Protein AF-A0A838SBY9-F1 (afdb_monomer_lite)

Structure (mmCIF, N/CA/C/O backbone):
data_AF-A0A838SBY9-F1
#
_entry.id   AF-A0A838SBY9-F1
#
loop_
_atom_site.group_PDB
_atom_site.id
_atom_site.type_symbol
_atom_site.label_atom_id
_atom_s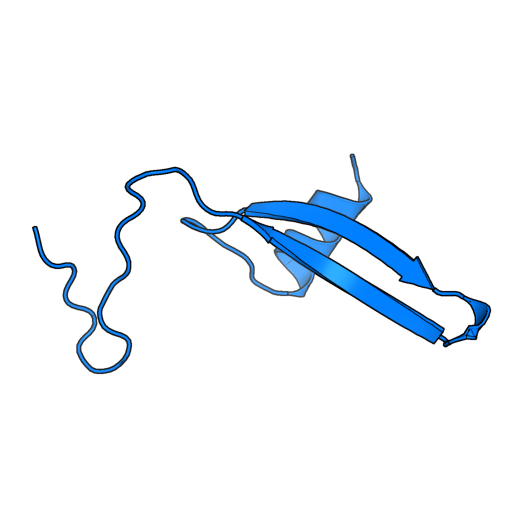ite.label_alt_id
_atom_site.label_comp_id
_atom_site.label_asym_id
_atom_site.label_entity_id
_atom_site.label_seq_id
_atom_site.pdbx_PDB_ins_code
_atom_site.Cartn_x
_atom_site.Cartn_y
_atom_site.Cartn_z
_atom_site.occupancy
_atom_site.B_iso_or_equiv
_atom_site.auth_seq_id
_atom_site.auth_comp_id
_atom_site.auth_asym_id
_atom_site.auth_atom_id
_atom_site.pdbx_PDB_model_num
ATOM 1 N N . MET A 1 1 ? 7.869 3.282 11.783 1.00 56.69 1 MET A N 1
ATOM 2 C CA . MET A 1 1 ? 8.431 2.365 10.766 1.00 56.69 1 MET A CA 1
ATOM 3 C C . MET A 1 1 ? 7.675 1.040 10.750 1.00 56.69 1 MET A C 1
ATOM 5 O O . MET A 1 1 ? 7.292 0.618 9.671 1.00 56.69 1 MET A O 1
ATOM 9 N N . GLU A 1 2 ? 7.365 0.451 11.913 1.00 63.56 2 GLU A N 1
ATOM 10 C CA . GLU A 1 2 ? 6.686 -0.857 12.015 1.00 63.56 2 GLU A CA 1
ATOM 11 C C . GLU A 1 2 ? 5.315 -0.954 11.329 1.00 63.56 2 GLU A C 1
ATOM 13 O O . GLU A 1 2 ? 4.999 -1.988 10.748 1.00 63.56 2 GLU A O 1
ATOM 18 N N . SER A 1 3 ? 4.513 0.117 11.322 1.00 78.81 3 SER A N 1
ATOM 19 C CA . SER A 1 3 ? 3.190 0.087 10.686 1.00 78.81 3 SER A CA 1
ATOM 20 C C . SER A 1 3 ? 3.263 -0.179 9.179 1.00 78.81 3 SER A C 1
ATOM 22 O O . SER A 1 3 ? 2.505 -0.995 8.670 1.00 78.81 3 SER A O 1
ATOM 24 N N . LYS A 1 4 ? 4.194 0.451 8.453 1.00 88.50 4 LYS A N 1
ATOM 25 C CA . LYS A 1 4 ? 4.286 0.304 6.991 1.00 88.50 4 LYS A CA 1
ATOM 26 C C . LYS A 1 4 ? 4.637 -1.126 6.584 1.00 88.50 4 LYS A C 1
ATOM 28 O O . LYS A 1 4 ? 3.970 -1.681 5.720 1.00 88.50 4 LYS A O 1
ATOM 33 N N . GLU A 1 5 ? 5.626 -1.731 7.243 1.00 89.38 5 GLU A N 1
ATOM 34 C CA . GLU A 1 5 ? 6.032 -3.113 6.959 1.00 89.38 5 GLU A CA 1
ATOM 35 C C . GLU A 1 5 ? 4.960 -4.126 7.361 1.00 89.38 5 GLU A C 1
ATOM 37 O O . GLU A 1 5 ? 4.718 -5.074 6.617 1.00 89.38 5 GLU A O 1
ATOM 42 N N . LEU A 1 6 ? 4.270 -3.921 8.488 1.00 91.44 6 LEU A N 1
ATOM 43 C CA . LEU A 1 6 ? 3.145 -4.771 8.878 1.00 91.44 6 LEU A CA 1
ATOM 44 C C . LEU A 1 6 ? 2.049 -4.762 7.805 1.00 91.44 6 LEU A C 1
ATOM 46 O O . LEU A 1 6 ? 1.642 -5.822 7.334 1.00 91.44 6 LEU A O 1
ATOM 50 N N . TYR A 1 7 ? 1.598 -3.574 7.391 1.00 92.12 7 TYR A N 1
ATOM 51 C CA . TYR A 1 7 ? 0.550 -3.450 6.376 1.00 92.12 7 TYR A CA 1
ATOM 52 C C . TYR A 1 7 ? 1.012 -3.932 5.002 1.00 92.12 7 TYR A C 1
ATOM 54 O O . TYR A 1 7 ? 0.219 -4.535 4.283 1.00 92.12 7 TYR A O 1
ATOM 62 N N . ARG A 1 8 ? 2.292 -3.744 4.655 1.00 93.44 8 ARG A N 1
ATOM 63 C CA . ARG A 1 8 ? 2.874 -4.293 3.428 1.00 93.44 8 ARG A CA 1
ATOM 64 C C . ARG A 1 8 ? 2.709 -5.813 3.376 1.00 93.44 8 ARG A C 1
ATOM 66 O O . ARG A 1 8 ? 2.193 -6.330 2.389 1.00 93.44 8 ARG A O 1
ATOM 73 N N . HIS A 1 9 ? 3.095 -6.514 4.445 1.00 92.88 9 HIS A N 1
ATOM 74 C CA . HIS A 1 9 ? 2.956 -7.970 4.520 1.00 92.88 9 HIS A CA 1
ATOM 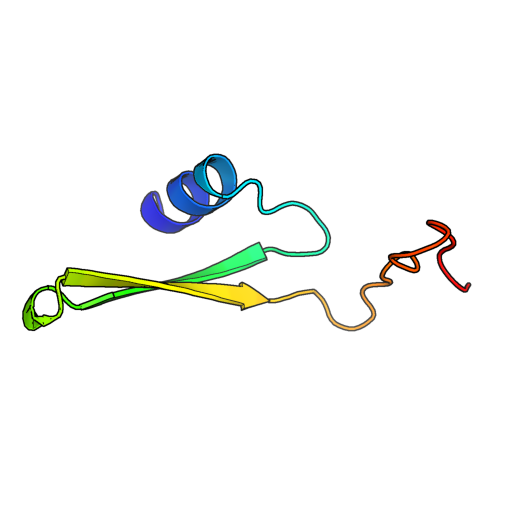75 C C . HIS A 1 9 ? 1.492 -8.413 4.577 1.00 92.88 9 HIS A C 1
ATOM 77 O O . HIS A 1 9 ? 1.108 -9.321 3.846 1.00 92.88 9 HIS A O 1
ATOM 83 N N . LEU A 1 10 ? 0.672 -7.767 5.411 1.00 93.62 10 LEU A N 1
ATOM 84 C CA . LEU A 1 10 ? -0.732 -8.137 5.608 1.00 93.62 10 LEU A CA 1
ATOM 85 C C . LEU A 1 10 ? -1.552 -8.024 4.314 1.00 93.62 10 LEU A C 1
ATOM 87 O O . LEU A 1 10 ? -2.397 -8.872 4.047 1.00 93.62 10 LEU A O 1
ATOM 91 N N . LEU A 1 11 ? -1.302 -6.982 3.518 1.00 93.75 11 LEU A N 1
ATOM 92 C CA . LEU A 1 11 ? -2.032 -6.705 2.279 1.00 93.75 11 LEU A CA 1
ATOM 93 C C . LEU A 1 11 ? -1.369 -7.313 1.034 1.00 93.75 11 LEU A C 1
ATOM 95 O O . LEU A 1 11 ? -1.875 -7.132 -0.070 1.00 93.75 11 LEU A O 1
ATOM 99 N N . GLY 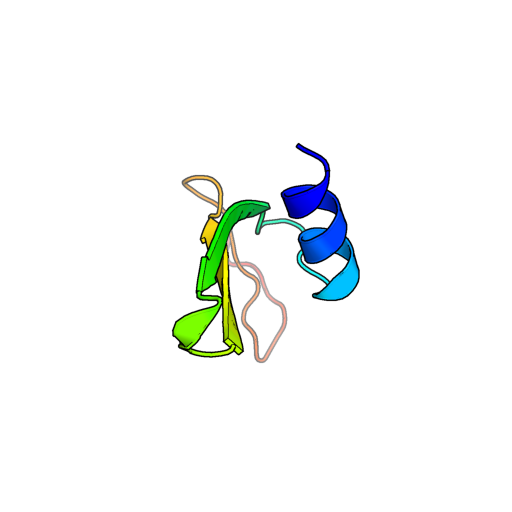A 1 12 ? -0.238 -8.011 1.181 1.00 93.38 12 GLY A N 1
ATOM 100 C CA . GLY A 1 12 ? 0.486 -8.598 0.051 1.00 93.38 12 GLY A CA 1
ATOM 101 C C . GLY A 1 12 ? 1.044 -7.559 -0.928 1.00 93.38 12 GLY A C 1
ATOM 102 O O . GLY A 1 12 ? 1.164 -7.836 -2.122 1.00 93.38 12 GLY A O 1
ATOM 103 N N . ILE A 1 13 ? 1.376 -6.361 -0.439 1.00 92.25 13 ILE A N 1
ATOM 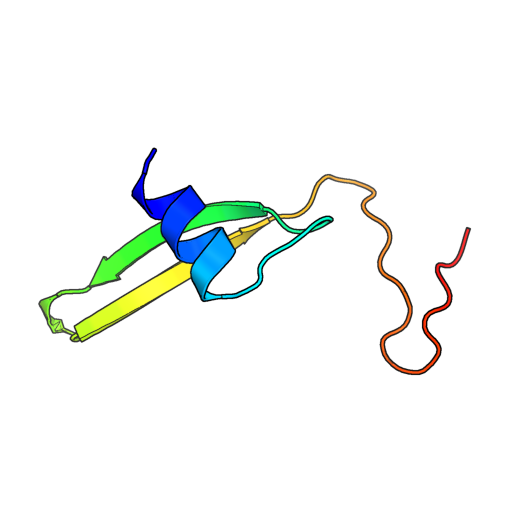104 C CA . ILE A 1 13 ? 1.967 -5.298 -1.254 1.00 92.25 13 ILE A CA 1
ATOM 105 C C . ILE A 1 13 ? 3.433 -5.661 -1.505 1.00 92.25 13 ILE A C 1
ATOM 107 O O . ILE A 1 13 ? 4.228 -5.800 -0.575 1.00 92.25 13 ILE A O 1
ATOM 111 N N . ASN A 1 14 ? 3.781 -5.833 -2.774 1.00 88.62 14 ASN A N 1
ATOM 112 C CA . ASN A 1 14 ? 5.109 -6.233 -3.222 1.00 88.62 14 ASN A CA 1
ATOM 113 C C . ASN A 1 14 ? 5.57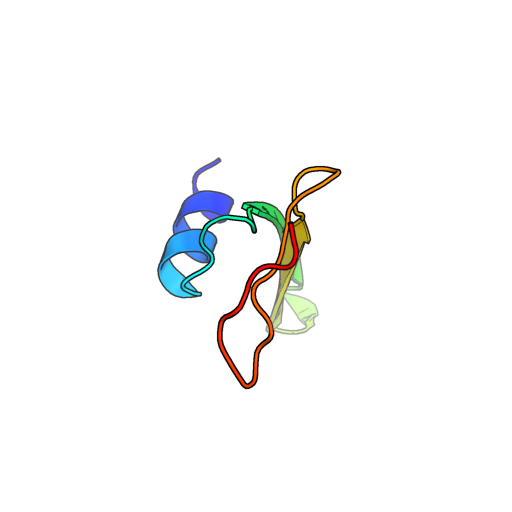8 -5.324 -4.356 1.00 88.62 14 ASN A C 1
ATOM 115 O O . ASN A 1 14 ? 4.779 -4.586 -4.941 1.00 88.62 14 ASN A O 1
ATOM 119 N N . GLU A 1 15 ? 6.864 -5.429 -4.694 1.00 85.94 15 GLU A N 1
ATOM 120 C CA . GLU A 1 15 ? 7.444 -4.721 -5.831 1.00 85.94 15 GLU A CA 1
ATOM 121 C C . GLU A 1 15 ? 6.579 -4.896 -7.096 1.00 85.94 15 GLU A C 1
ATOM 123 O O . GLU A 1 15 ? 6.096 -5.998 -7.376 1.00 85.94 15 GLU A O 1
ATOM 128 N N . PRO A 1 16 ? 6.352 -3.818 -7.866 1.00 89.19 16 PRO A N 1
ATOM 129 C CA . PRO A 1 16 ? 7.001 -2.504 -7.770 1.00 89.19 16 PRO A CA 1
ATOM 130 C C . PRO A 1 16 ? 6.334 -1.512 -6.791 1.00 89.19 16 PRO A C 1
ATOM 132 O O . PRO A 1 16 ? 6.685 -0.332 -6.800 1.00 89.19 16 PRO A O 1
ATOM 135 N N . TRP A 1 17 ? 5.369 -1.958 -5.981 1.00 91.62 17 TRP A N 1
ATOM 136 C CA . TRP A 1 17 ? 4.647 -1.121 -5.023 1.00 91.62 17 TRP A CA 1
ATOM 137 C C . TRP A 1 17 ? 5.300 -1.120 -3.639 1.00 91.62 17 TRP A C 1
ATOM 139 O O . TRP A 1 17 ? 5.720 -2.159 -3.130 1.00 91.62 17 TRP A O 1
ATOM 149 N N . THR A 1 18 ? 5.287 0.040 -2.991 1.00 91.75 18 THR A N 1
ATOM 150 C CA . THR A 1 18 ? 5.771 0.246 -1.622 1.00 91.75 18 THR A CA 1
ATOM 151 C C . THR A 1 18 ? 4.734 1.025 -0.824 1.00 91.75 18 THR A C 1
ATOM 153 O O . THR A 1 18 ? 4.052 1.894 -1.360 1.00 91.75 18 THR A O 1
ATOM 156 N N . VAL A 1 19 ? 4.602 0.735 0.473 1.00 94.12 19 VAL A N 1
ATOM 157 C CA . VAL A 1 19 ? 3.720 1.505 1.361 1.00 94.12 19 VAL A CA 1
ATOM 158 C C . VAL A 1 19 ? 4.361 2.859 1.672 1.00 94.12 19 VAL A C 1
ATOM 160 O O . VAL A 1 19 ? 5.327 2.941 2.432 1.00 94.12 19 VAL A O 1
ATOM 163 N N . GLU A 1 20 ? 3.791 3.930 1.129 1.00 94.00 20 GLU A N 1
ATOM 164 C CA . GLU A 1 20 ? 4.251 5.301 1.353 1.00 94.00 20 GLU A CA 1
ATOM 165 C C . GLU A 1 20 ? 3.817 5.794 2.738 1.00 94.00 20 GLU A C 1
ATOM 167 O O . GLU A 1 20 ? 4.637 6.278 3.521 1.00 94.00 20 GLU A O 1
ATOM 172 N N . ARG A 1 21 ? 2.534 5.648 3.092 1.00 93.38 21 ARG A N 1
ATOM 173 C CA . ARG A 1 21 ? 2.005 6.066 4.399 1.00 93.38 21 ARG A CA 1
ATOM 174 C C . ARG A 1 21 ? 0.790 5.243 4.810 1.00 93.38 21 ARG A C 1
ATOM 176 O O . ARG A 1 21 ? 0.074 4.700 3.977 1.00 93.38 21 ARG A O 1
ATOM 183 N N . VAL A 1 22 ? 0.536 5.225 6.113 1.00 93.12 22 VAL A N 1
ATOM 184 C CA . VAL A 1 22 ? -0.665 4.637 6.710 1.00 93.12 22 VAL A CA 1
ATOM 185 C C . VAL A 1 22 ? -1.334 5.716 7.547 1.00 93.12 22 VAL A C 1
ATOM 187 O O . VAL A 1 22 ? -0.670 6.353 8.365 1.00 93.12 22 VAL A O 1
ATOM 190 N N . HIS A 1 23 ? -2.625 5.928 7.332 1.00 93.94 23 HIS A N 1
ATOM 191 C CA . HIS A 1 23 ? -3.450 6.872 8.070 1.00 93.94 23 HIS A CA 1
ATOM 192 C C . HIS A 1 23 ? -4.574 6.113 8.777 1.00 93.94 23 HIS A C 1
ATOM 194 O O . HIS A 1 23 ? -5.276 5.320 8.158 1.00 93.94 23 HIS A O 1
ATOM 200 N N . LEU A 1 24 ? -4.714 6.332 10.083 1.00 92.62 24 LEU A N 1
ATOM 201 C CA . LEU A 1 24 ? -5.730 5.696 10.915 1.00 92.62 24 LEU A CA 1
ATOM 202 C C . LEU A 1 24 ? -6.767 6.742 11.316 1.00 92.62 24 LEU A C 1
ATOM 204 O O . LEU A 1 24 ? -6.456 7.668 12.063 1.00 92.62 24 LEU A O 1
ATOM 208 N N . ASP A 1 25 ? -7.998 6.559 10.856 1.00 94.56 25 ASP A N 1
ATOM 209 C CA . ASP A 1 25 ? -9.151 7.362 11.241 1.00 94.56 25 ASP A CA 1
ATOM 210 C C . ASP A 1 25 ? -9.970 6.582 12.278 1.00 94.56 25 ASP A C 1
ATOM 212 O O . ASP A 1 25 ? -10.822 5.758 11.944 1.00 94.56 25 ASP A O 1
ATOM 216 N N . LEU A 1 26 ? -9.666 6.807 13.560 1.00 92.81 26 LEU A N 1
ATOM 217 C CA . LEU A 1 26 ? -10.374 6.166 14.674 1.00 92.81 26 LEU A CA 1
ATOM 218 C C . LEU A 1 26 ? -11.865 6.538 14.734 1.00 92.81 26 LEU A C 1
ATOM 220 O O . LEU A 1 26 ? -12.670 5.623 14.904 1.00 92.81 26 LEU A O 1
ATOM 224 N N . PRO A 1 27 ? -12.267 7.818 14.578 1.00 95.00 27 PRO A N 1
ATOM 225 C CA . PRO A 1 27 ? -13.682 8.185 14.548 1.00 95.00 27 PRO A CA 1
ATOM 226 C C . PRO A 1 27 ? -14.493 7.427 13.495 1.00 95.00 27 PRO A C 1
ATOM 228 O O . PRO A 1 27 ? -15.647 7.085 13.742 1.00 95.00 27 PRO A O 1
ATOM 231 N N . ARG A 1 28 ? -13.896 7.154 12.329 1.00 95.69 28 ARG A N 1
ATOM 232 C CA . ARG A 1 28 ? -14.546 6.415 11.237 1.00 95.69 28 ARG A CA 1
ATOM 233 C C . ARG A 1 28 ? -14.244 4.915 11.241 1.00 95.69 28 ARG A C 1
ATOM 235 O O . ARG A 1 28 ? -14.822 4.195 10.433 1.00 95.69 28 ARG A O 1
ATOM 242 N N . GLY A 1 29 ? -13.367 4.441 12.127 1.00 94.88 29 GLY A N 1
ATOM 243 C CA . GLY A 1 29 ? -12.936 3.043 12.190 1.00 94.88 29 GLY A CA 1
ATOM 244 C C . GLY A 1 29 ? -12.229 2.566 10.917 1.00 94.88 29 GLY A C 1
ATOM 245 O O . GLY A 1 29 ? -12.374 1.407 10.536 1.00 94.88 29 GLY A O 1
ATOM 246 N N . GLN A 1 30 ? -11.506 3.455 10.235 1.00 95.06 30 GLN A N 1
ATOM 247 C CA . GLN A 1 30 ? -10.931 3.208 8.913 1.00 95.06 30 GLN A CA 1
ATOM 248 C C . GLN A 1 30 ? -9.405 3.301 8.940 1.00 95.06 30 GLN A C 1
ATOM 250 O O . GLN A 1 30 ? -8.824 4.142 9.627 1.00 95.06 30 GLN A O 1
ATOM 255 N N . VAL A 1 31 ? -8.753 2.449 8.149 1.00 93.88 31 VAL A N 1
ATOM 256 C CA . VAL A 1 31 ? -7.319 2.542 7.872 1.00 93.88 31 VAL A CA 1
ATOM 257 C C . VAL A 1 31 ? -7.123 2.797 6.387 1.00 93.88 31 VAL A C 1
ATOM 259 O O . VAL A 1 31 ? -7.515 1.976 5.562 1.00 93.88 31 VAL A O 1
ATOM 262 N N . ASP A 1 32 ? -6.485 3.912 6.056 1.00 94.88 32 ASP A N 1
ATOM 263 C CA . ASP A 1 32 ? -6.093 4.251 4.695 1.00 94.88 32 ASP A CA 1
ATOM 264 C C . ASP A 1 32 ? -4.606 3.944 4.504 1.00 94.88 32 ASP A C 1
ATOM 266 O O . ASP A 1 32 ? -3.737 4.530 5.158 1.00 94.88 32 ASP A O 1
ATOM 270 N N . VAL A 1 33 ? -4.301 3.024 3.591 1.00 94.81 33 VAL A N 1
ATOM 271 C CA . VAL A 1 33 ? -2.929 2.656 3.225 1.00 94.81 33 VAL A CA 1
ATOM 272 C C . VAL A 1 33 ? -2.633 3.224 1.844 1.00 94.81 33 VAL A C 1
ATOM 274 O O . VAL A 1 33 ? -3.265 2.845 0.862 1.00 94.81 33 VAL A O 1
ATOM 277 N N . PHE A 1 34 ? -1.674 4.142 1.770 1.00 95.06 34 PHE A N 1
ATOM 278 C CA . PHE A 1 34 ? -1.245 4.751 0.516 1.00 95.06 34 PHE A CA 1
ATOM 279 C C . PHE A 1 34 ? -0.010 4.013 0.015 1.00 95.06 34 PHE A C 1
ATOM 281 O O . PHE A 1 34 ? 0.945 3.804 0.771 1.00 95.06 34 PHE A O 1
ATOM 288 N N . VAL A 1 35 ? -0.046 3.621 -1.255 1.00 94.75 35 VAL A N 1
ATOM 289 C CA . VAL A 1 35 ? 1.048 2.931 -1.934 1.00 94.75 35 VAL A CA 1
ATOM 290 C C . VAL A 1 35 ? 1.592 3.790 -3.060 1.00 94.75 35 VAL A C 1
ATOM 292 O O . VAL A 1 35 ? 0.841 4.463 -3.763 1.00 94.75 35 VAL A O 1
ATOM 295 N N . GLU A 1 36 ? 2.901 3.727 -3.241 1.00 94.94 36 GLU A N 1
ATOM 296 C CA . GLU A 1 36 ? 3.611 4.376 -4.333 1.00 94.94 36 GLU A CA 1
ATOM 297 C C . GLU A 1 36 ? 4.425 3.350 -5.118 1.00 94.94 36 GLU A C 1
ATOM 299 O O . GLU A 1 36 ? 4.656 2.229 -4.663 1.00 94.94 36 GLU A O 1
ATOM 304 N N . HIS A 1 37 ? 4.869 3.741 -6.305 1.00 92.81 37 HIS A N 1
ATOM 305 C CA . HIS A 1 37 ? 5.819 2.977 -7.096 1.00 92.81 37 HIS A CA 1
ATOM 306 C C . HIS A 1 37 ? 6.949 3.896 -7.549 1.00 92.81 37 HIS A C 1
ATOM 308 O O . HIS A 1 37 ? 6.774 5.106 -7.719 1.00 92.81 37 HIS A O 1
ATOM 314 N N . THR A 1 38 ? 8.120 3.323 -7.801 1.00 87.50 38 THR A N 1
ATOM 315 C CA . THR A 1 38 ? 9.245 4.091 -8.332 1.00 87.50 38 THR A CA 1
ATOM 316 C C . THR A 1 38 ? 8.925 4.640 -9.724 1.00 87.50 38 THR A C 1
ATOM 318 O O . THR A 1 38 ? 8.192 4.045 -10.524 1.00 87.50 38 THR A O 1
ATOM 321 N N . LYS A 1 39 ? 9.462 5.822 -10.037 1.00 86.44 39 LYS A N 1
ATOM 322 C CA . LYS A 1 39 ? 9.297 6.419 -11.365 1.00 86.44 39 LYS A CA 1
ATOM 323 C C . LYS A 1 39 ? 9.931 5.503 -12.414 1.00 86.44 39 LYS A C 1
ATOM 325 O O . LYS A 1 39 ? 11.084 5.111 -12.276 1.00 86.44 39 LYS A O 1
ATOM 330 N N . GLY A 1 40 ? 9.183 5.190 -13.470 1.00 86.12 40 GLY A N 1
ATOM 331 C CA . GLY A 1 40 ? 9.625 4.244 -14.499 1.00 86.12 40 GLY A CA 1
ATOM 332 C C . GLY A 1 40 ? 9.414 2.773 -14.132 1.00 86.12 40 GLY A C 1
ATOM 333 O O . GLY A 1 40 ? 9.831 1.909 -14.903 1.00 86.12 40 GLY A O 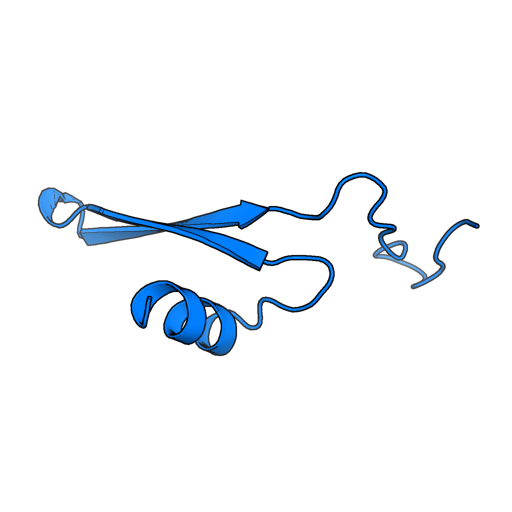1
ATOM 334 N N . ALA A 1 41 ? 8.751 2.482 -13.004 1.00 86.94 41 ALA A N 1
ATOM 335 C CA . ALA A 1 41 ? 8.259 1.145 -12.708 1.00 86.94 41 ALA A CA 1
ATOM 336 C C . ALA A 1 41 ? 7.428 0.621 -13.882 1.00 86.94 41 ALA A C 1
ATOM 338 O O . ALA A 1 41 ? 6.579 1.324 -14.439 1.00 86.94 41 ALA A O 1
ATOM 339 N N . ARG A 1 42 ? 7.704 -0.623 -14.265 1.00 84.88 42 ARG A N 1
ATOM 340 C CA . ARG A 1 42 ? 6.988 -1.303 -15.334 1.00 84.88 42 ARG A CA 1
ATOM 341 C C . ARG A 1 42 ? 6.018 -2.286 -14.719 1.00 84.88 42 ARG A C 1
ATOM 343 O O . ARG A 1 42 ? 6.383 -3.051 -13.831 1.00 84.88 42 ARG A O 1
ATOM 350 N N . PHE A 1 43 ? 4.799 -2.273 -15.231 1.00 86.25 43 PHE A N 1
ATOM 351 C CA . PHE A 1 43 ? 3.739 -3.143 -14.760 1.00 86.25 43 PHE A CA 1
ATOM 352 C C . PHE A 1 43 ? 3.466 -4.200 -15.824 1.00 86.25 43 PHE A C 1
ATOM 354 O O . PHE A 1 43 ? 3.331 -3.851 -17.002 1.00 86.25 43 PHE A O 1
ATOM 361 N N . PRO A 1 44 ? 3.406 -5.485 -15.448 1.00 85.25 44 PRO A N 1
ATOM 362 C CA . PRO A 1 44 ? 2.928 -6.500 -16.364 1.00 85.25 44 PRO A CA 1
ATOM 363 C C . PRO A 1 44 ? 1.467 -6.210 -16.713 1.00 85.25 44 PRO A C 1
ATOM 365 O O . PRO A 1 44 ? 0.691 -5.747 -15.876 1.00 85.25 44 PRO A O 1
ATOM 368 N N . CYS A 1 45 ? 1.083 -6.497 -17.955 1.00 86.38 45 CYS A N 1
ATOM 369 C CA . CYS A 1 45 ? -0.321 -6.488 -18.342 1.00 86.38 45 CYS A CA 1
ATOM 370 C C . CYS A 1 45 ? -1.119 -7.417 -17.403 1.00 86.38 45 CYS A C 1
ATOM 372 O O . CYS A 1 45 ? -0.726 -8.576 -17.254 1.00 86.38 45 CYS A O 1
ATOM 374 N N . PRO A 1 46 ? -2.235 -6.966 -16.801 1.00 86.31 46 PRO A N 1
ATOM 375 C CA . PRO A 1 46 ? -3.007 -7.790 -15.870 1.00 86.31 46 PRO A CA 1
ATOM 376 C C . PRO A 1 46 ? -3.688 -8.988 -16.547 1.00 86.31 46 PRO A C 1
ATOM 378 O O . PRO A 1 46 ? -4.039 -9.947 -15.871 1.00 86.31 46 PRO A O 1
ATOM 381 N N . GLU A 1 47 ? -3.855 -8.959 -17.872 1.00 92.56 47 GLU A N 1
ATOM 382 C CA . GLU A 1 47 ? -4.483 -10.050 -18.623 1.00 92.56 47 GLU A CA 1
ATOM 383 C C . GLU A 1 47 ? -3.478 -11.105 -19.096 1.00 92.56 47 GLU A C 1
ATOM 385 O O . GLU A 1 47 ? -3.778 -12.296 -19.084 1.00 92.56 47 GLU A O 1
ATOM 390 N N . CYS A 1 48 ? -2.282 -10.687 -19.528 1.00 93.06 48 CYS A N 1
ATOM 391 C CA . CYS A 1 48 ? -1.323 -11.587 -20.181 1.00 93.06 48 CYS A CA 1
ATOM 392 C C . CYS A 1 48 ? 0.060 -11.650 -19.518 1.00 93.06 48 CYS A C 1
ATOM 394 O O . CYS A 1 48 ? 0.935 -12.371 -19.993 1.00 93.06 48 CYS A O 1
ATOM 396 N N . GLY A 1 49 ? 0.297 -10.881 -18.454 1.00 86.44 49 GLY A N 1
ATOM 397 C CA . GLY A 1 49 ? 1.547 -10.881 -17.690 1.00 86.44 49 GLY A CA 1
ATOM 398 C C . GLY A 1 49 ? 2.752 -10.254 -18.400 1.00 86.44 49 GLY A C 1
ATOM 399 O O . GLY A 1 49 ? 3.833 -10.169 -17.820 1.00 86.44 49 GLY A O 1
ATOM 400 N N . ARG A 1 50 ? 2.611 -9.801 -19.653 1.00 91.81 50 ARG A N 1
ATOM 401 C CA . ARG A 1 50 ? 3.728 -9.251 -20.429 1.00 91.81 50 ARG A CA 1
ATOM 402 C C . ARG A 1 50 ? 4.078 -7.844 -19.951 1.00 91.81 50 ARG A C 1
ATOM 404 O O . ARG A 1 50 ? 3.220 -6.964 -19.925 1.00 91.81 50 ARG A O 1
ATOM 411 N N . VAL A 1 51 ? 5.351 -7.630 -19.636 1.00 86.12 51 VAL A N 1
ATOM 412 C CA . VAL A 1 51 ? 5.923 -6.298 -19.422 1.00 86.12 51 VAL A CA 1
ATOM 413 C C . VAL A 1 51 ? 6.403 -5.774 -20.772 1.00 86.12 51 VAL A C 1
ATOM 415 O O . VAL A 1 51 ? 7.220 -6.425 -21.422 1.00 86.12 51 VAL A O 1
ATOM 418 N N . LEU A 1 52 ? 5.874 -4.634 -21.220 1.00 78.50 52 LEU A N 1
ATOM 419 C CA . LEU A 1 52 ? 6.342 -4.003 -22.455 1.00 78.50 52 LEU A CA 1
ATOM 420 C C . LEU A 1 52 ? 7.683 -3.311 -22.194 1.00 78.50 52 LEU A C 1
ATOM 422 O O . LEU A 1 52 ? 7.821 -2.545 -21.234 1.00 78.50 52 LEU A O 1
ATOM 426 N N . THR A 1 53 ? 8.675 -3.669 -23.009 1.00 68.69 53 THR A N 1
ATOM 427 C CA . THR A 1 53 ? 10.074 -3.271 -22.840 1.00 68.69 53 THR A CA 1
ATOM 428 C C . THR A 1 53 ? 10.414 -1.953 -23.501 1.00 68.69 53 THR A C 1
ATOM 430 O O . THR A 1 53 ? 9.867 -1.673 -24.586 1.00 68.69 53 THR A O 1
#

Foldseek 3Di:
DVVQVVCCVVVVPDPQKGFPDWDQDPVVRDIDTDIDGDVVGWAQDPVPRDTDD

Radius of gyration: 13.97 Å; chains: 1; bounding box: 25×20×38 Å

Sequence (53 aa):
MESKELYRHLLGINEPWTVERVHLDLPRGQVDVFVEHTKGARFPCPECGRVLT

Secondary structure (DSSP, 8-state):
-HHHHHHHHHTT--TTEEEEEEEEETTTTEEEEEEEE-TT-----TTT-PPP-

pLDDT: mean 89.25, std 7.68, range [56.69, 95.69]